Protein AF-A0A395IS05-F1 (afdb_monomer_lite)

Foldseek 3Di:
DDDPDDPPPDPPPQPAQDDEQPDALVSLLVSVLCSLCVQQVAAPPPDPCCPDRNVVSLVVNLVCCLPPNNHLNNLVSLQLLLVVLVPPPCDPRCSSVRSSVSSVVSSVSNLVRDDPVSSVSSVPDQHDAPPPPPVPPDDDDPDPPPVPRSSVNVSVVPVVPDCPDD

InterPro domains:
  IPR052971 Transient receptor potential calcium channel [PTHR35859] (13-130)

Radius of gyration: 19.35 Å; chains: 1; bounding box: 42×58×58 Å

Organism: NCBI:txid38457

Secondary structure (DSSP, 8-state):
--------------------TT--HHHHHHHHHHHHHHH--S---SS-TTSTTHHHHHHHHHHHHHHH---TTHHHHHHHHHHHHHHS---TT-HHHHHHHHHHHHHHHHHTTS-HHHHHHHHTPPPPPP-------------------HHHHHHHHHHHH-----

pLDDT: mean 72.68, std 20.27, range [36.25, 94.62]

Sequence (166 aa):
MDSTESPFEGQKLVKLPSIAHDDPFVKVVKTLSIYFVDEIILPSTFEPITNYICGNKIRILVEHLVENVTNPAIINAILTLKWHFSTLDVDDRGINKTRASACEIVAWRFLSRVSERDAVDFCLYELPLPNLQLSTDGAADEQEEIQLPSIQLYCRSLESGLPFRS

Structure (mmCIF, N/CA/C/O backbone):
data_AF-A0A395IS05-F1
#
_entry.id   AF-A0A395IS05-F1
#
loop_
_atom_site.group_PDB
_atom_site.id
_atom_site.type_symbol
_atom_site.label_atom_id
_atom_site.label_alt_id
_atom_site.label_comp_id
_atom_site.label_asym_id
_atom_site.label_entity_id
_atom_site.label_seq_id
_atom_site.pdbx_PDB_ins_code
_atom_site.Cartn_x
_atom_site.Cartn_y
_atom_site.Cartn_z
_atom_site.occupancy
_atom_site.B_iso_or_equiv
_atom_site.auth_seq_id
_atom_site.auth_comp_id
_atom_site.auth_asym_id
_atom_site.auth_atom_id
_atom_site.pdbx_PDB_model_num
ATOM 1 N N . MET A 1 1 ? -21.601 24.697 -42.090 1.00 41.84 1 MET A N 1
ATOM 2 C CA . MET A 1 1 ? -22.071 24.127 -40.814 1.00 41.84 1 MET A CA 1
ATOM 3 C C . MET A 1 1 ? -20.962 23.212 -40.364 1.00 41.84 1 MET A C 1
ATOM 5 O O . MET A 1 1 ? -20.712 22.217 -41.026 1.00 41.84 1 MET A O 1
ATOM 9 N N . ASP A 1 2 ? -20.197 23.705 -39.401 1.00 37.94 2 ASP A N 1
ATOM 10 C CA . ASP A 1 2 ? -18.949 23.127 -38.917 1.00 37.94 2 ASP A CA 1
ATOM 11 C C . ASP A 1 2 ? -19.275 21.977 -37.959 1.00 37.94 2 ASP A C 1
ATOM 13 O O . ASP A 1 2 ? -20.087 22.143 -37.046 1.00 37.94 2 ASP A O 1
ATOM 17 N N . SER A 1 3 ? -18.724 20.798 -38.232 1.00 45.81 3 SER A N 1
ATOM 18 C CA . SER A 1 3 ? -18.908 19.609 -37.407 1.00 45.81 3 SER A CA 1
ATOM 19 C C . SER A 1 3 ? -18.011 19.732 -36.184 1.00 45.81 3 SER A C 1
ATOM 21 O O . SER A 1 3 ? -16.794 19.626 -36.286 1.00 45.81 3 SER A O 1
ATOM 23 N N . THR A 1 4 ? -18.609 19.945 -35.016 1.00 45.38 4 THR A N 1
ATOM 24 C CA . THR A 1 4 ? -17.919 19.870 -33.728 1.00 45.38 4 THR A CA 1
ATOM 25 C C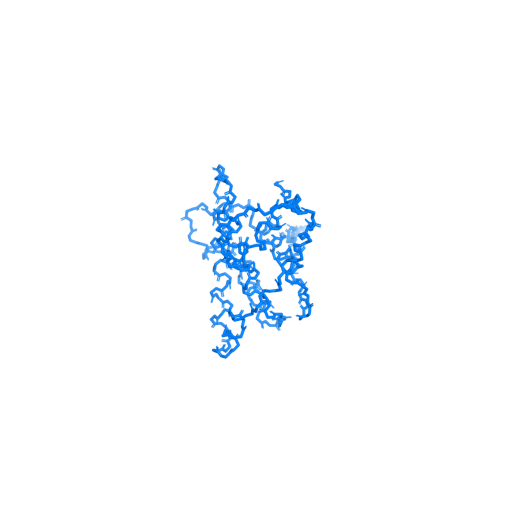 . THR A 1 4 ? -17.543 18.418 -33.431 1.00 45.38 4 THR A C 1
ATOM 27 O O . THR A 1 4 ? -18.338 17.670 -32.858 1.00 45.38 4 THR A O 1
ATOM 30 N N . GLU A 1 5 ? -16.339 18.013 -33.829 1.00 41.97 5 GLU A N 1
ATOM 31 C CA . GLU A 1 5 ? -15.679 16.829 -33.284 1.00 41.97 5 GLU A CA 1
ATOM 32 C C . GLU A 1 5 ? -15.352 17.091 -31.805 1.00 41.97 5 GLU A C 1
ATOM 34 O O . GLU A 1 5 ? -14.658 18.044 -31.450 1.00 41.97 5 GLU A O 1
ATOM 39 N N . SER A 1 6 ? -15.930 16.277 -30.921 1.00 44.88 6 SER A N 1
ATOM 40 C CA . SER A 1 6 ? -15.710 16.351 -29.476 1.00 44.88 6 SER A CA 1
ATOM 41 C C . SER A 1 6 ? -14.353 15.718 -29.126 1.00 44.88 6 SER A C 1
ATOM 43 O O . SER A 1 6 ? -14.176 14.537 -29.418 1.00 44.88 6 SER A O 1
ATOM 45 N N . PRO A 1 7 ? -13.404 16.415 -28.466 1.00 44.81 7 PRO A N 1
ATOM 46 C CA . PRO A 1 7 ? -12.049 15.892 -28.232 1.00 44.81 7 PRO A CA 1
ATOM 47 C C . PRO A 1 7 ? -11.918 14.894 -27.066 1.00 44.81 7 PRO A C 1
ATOM 49 O O . PRO A 1 7 ? -10.819 14.691 -26.556 1.00 44.81 7 PRO A O 1
ATOM 52 N N . PHE A 1 8 ? -13.005 14.292 -26.581 1.00 42.31 8 PHE A N 1
ATOM 53 C CA . PHE A 1 8 ? -12.985 13.458 -25.371 1.00 42.31 8 PHE A CA 1
ATOM 54 C C . PHE A 1 8 ? -12.996 11.952 -25.673 1.00 42.31 8 PHE A C 1
ATOM 56 O O . PHE A 1 8 ? -13.720 11.191 -25.037 1.00 42.31 8 PHE A O 1
ATOM 63 N N . GLU A 1 9 ? -12.172 11.489 -26.612 1.00 43.66 9 GLU A N 1
ATOM 64 C CA . GLU A 1 9 ? -11.826 10.066 -26.686 1.00 43.66 9 GLU A CA 1
ATOM 65 C C . GLU A 1 9 ? -10.581 9.785 -25.835 1.00 43.66 9 GLU A C 1
ATOM 67 O O . GLU A 1 9 ? -9.498 10.306 -26.092 1.00 43.66 9 GLU A O 1
ATOM 72 N N . GLY A 1 10 ? -10.737 8.940 -24.806 1.00 37.47 10 GLY A N 1
ATOM 73 C CA . GLY A 1 10 ? -9.606 8.224 -24.205 1.00 37.47 10 GLY A CA 1
ATOM 74 C C . GLY A 1 10 ? -9.395 8.333 -22.693 1.00 37.47 10 GLY A C 1
ATOM 75 O O . GLY A 1 10 ? -8.364 7.868 -22.210 1.00 37.47 10 GLY A O 1
ATOM 76 N N . GLN A 1 11 ? -10.324 8.880 -21.900 1.00 41.75 11 GLN A N 1
ATOM 77 C CA . GLN A 1 11 ? -10.230 8.714 -20.443 1.00 41.75 11 GLN A CA 1
ATOM 78 C C . GLN A 1 11 ? -10.627 7.279 -20.069 1.00 41.75 11 GLN A C 1
ATOM 80 O O . GLN A 1 11 ? -11.789 6.996 -19.786 1.00 41.75 11 GLN A O 1
ATOM 85 N N . LYS A 1 12 ? -9.658 6.352 -20.078 1.00 42.88 12 LYS A N 1
ATOM 86 C CA . LYS A 1 12 ? -9.800 5.049 -19.413 1.00 42.88 12 LYS A CA 1
ATOM 87 C C . LYS A 1 12 ? -10.251 5.339 -17.978 1.00 42.88 12 LYS A C 1
ATOM 89 O O . LYS A 1 12 ? -9.518 5.981 -17.224 1.00 42.88 12 LYS A O 1
ATOM 94 N N . LEU A 1 13 ? -11.479 4.947 -17.642 1.00 50.66 13 LEU A N 1
ATOM 95 C CA . LEU A 1 13 ? -12.059 5.133 -16.315 1.00 50.66 13 LEU A CA 1
ATOM 96 C C . LEU A 1 13 ? -11.089 4.515 -15.298 1.00 50.66 13 LEU A C 1
ATOM 98 O O . LEU A 1 13 ? -10.842 3.310 -15.346 1.00 50.66 13 LEU A O 1
ATOM 102 N N . VAL A 1 14 ? -10.483 5.341 -14.440 1.00 56.28 14 VAL A N 1
ATOM 103 C CA . VAL A 1 14 ? -9.550 4.872 -13.405 1.00 56.28 14 VAL A CA 1
ATOM 104 C C . VAL A 1 14 ? -10.316 3.910 -12.518 1.00 56.28 14 VAL A C 1
ATOM 106 O O . VAL A 1 14 ? -11.251 4.311 -11.825 1.00 56.28 14 VAL A O 1
ATOM 109 N N . LYS A 1 15 ? -9.955 2.629 -12.559 1.00 75.44 15 LYS A N 1
ATOM 110 C CA . LYS A 1 15 ? -10.593 1.633 -11.707 1.00 75.44 15 LYS A CA 1
ATOM 111 C C . LYS A 1 15 ? -9.950 1.726 -10.329 1.00 75.44 15 LYS A C 1
ATOM 113 O O . LYS A 1 15 ? -8.891 1.152 -10.094 1.00 75.44 15 LYS A O 1
ATOM 118 N N . LEU A 1 16 ? -10.578 2.491 -9.441 1.00 85.94 16 LEU A N 1
ATOM 119 C CA . LEU A 1 16 ? -10.115 2.640 -8.065 1.00 85.94 16 LEU A CA 1
ATOM 120 C C . LEU A 1 16 ? -10.123 1.286 -7.336 1.00 85.94 16 LEU A C 1
ATOM 122 O O . LEU A 1 16 ? -10.986 0.441 -7.608 1.00 85.94 16 LEU A O 1
ATOM 126 N N . PRO A 1 17 ? -9.166 1.055 -6.422 1.00 89.19 17 PRO A N 1
ATOM 127 C CA . PRO A 1 17 ? -9.087 -0.197 -5.691 1.00 89.19 17 PRO A CA 1
ATOM 128 C C . PRO A 1 17 ? -10.291 -0.334 -4.753 1.00 89.19 17 PRO A C 1
ATOM 130 O O . PRO A 1 17 ? -10.505 0.479 -3.856 1.00 89.19 17 PRO A O 1
ATOM 133 N N . SER A 1 18 ? -11.079 -1.388 -4.954 1.00 89.88 18 SER A N 1
ATOM 134 C CA . SER A 1 18 ? -12.168 -1.757 -4.049 1.00 89.88 18 SER A CA 1
ATOM 135 C C . SER A 1 18 ? -11.612 -2.670 -2.962 1.00 89.88 18 SER A C 1
ATOM 137 O O . SER A 1 18 ? -11.274 -3.819 -3.245 1.00 89.88 18 SER A O 1
ATOM 139 N N . ILE A 1 19 ? -11.513 -2.159 -1.737 1.00 93.31 19 ILE A N 1
ATOM 140 C CA . ILE A 1 19 ? -10.983 -2.875 -0.572 1.00 93.31 19 ILE A CA 1
ATOM 141 C C . ILE A 1 19 ? -12.069 -2.875 0.507 1.00 93.31 19 ILE A C 1
ATOM 143 O O . ILE A 1 19 ? -12.522 -1.811 0.920 1.00 93.31 19 ILE A O 1
ATOM 147 N N . ALA A 1 20 ? -12.498 -4.057 0.946 1.00 90.75 20 ALA A N 1
ATOM 148 C CA . ALA A 1 20 ? -13.437 -4.198 2.058 1.00 90.75 20 ALA A CA 1
ATOM 149 C C . ALA A 1 20 ? -12.707 -4.167 3.412 1.00 90.75 20 ALA A C 1
ATOM 151 O O . ALA A 1 20 ? -11.519 -4.486 3.486 1.00 90.75 20 ALA A O 1
ATOM 152 N N . HIS A 1 21 ? -13.423 -3.825 4.489 1.00 91.69 21 HIS A N 1
ATOM 153 C CA . HIS A 1 21 ? -12.868 -3.766 5.849 1.00 91.69 21 HIS A CA 1
ATOM 154 C C . HIS A 1 21 ? -12.188 -5.079 6.273 1.00 91.69 21 HIS A C 1
ATOM 156 O O . HIS A 1 21 ? -11.062 -5.049 6.755 1.00 91.69 21 HIS A O 1
ATOM 162 N N . ASP A 1 22 ? -12.832 -6.217 5.996 1.00 90.88 22 ASP A N 1
ATOM 163 C CA . ASP A 1 22 ? -12.372 -7.558 6.392 1.00 90.88 22 ASP A CA 1
ATOM 164 C C . ASP A 1 22 ? -11.519 -8.262 5.320 1.00 90.88 22 ASP A C 1
ATOM 166 O O . ASP A 1 22 ? -11.261 -9.466 5.405 1.00 90.88 22 ASP A O 1
ATOM 170 N N . ASP A 1 23 ? -11.105 -7.549 4.264 1.00 90.31 23 ASP A N 1
ATOM 171 C CA . ASP A 1 23 ? -10.272 -8.154 3.227 1.00 90.31 23 ASP A CA 1
ATOM 172 C C . ASP A 1 23 ? -8.925 -8.617 3.811 1.00 90.31 23 ASP A C 1
ATOM 174 O O . ASP A 1 23 ? -8.247 -7.843 4.495 1.00 90.31 23 ASP A O 1
ATOM 178 N N . PRO A 1 24 ? -8.483 -9.854 3.509 1.00 88.06 24 PRO A N 1
ATOM 179 C CA . PRO A 1 24 ? -7.237 -10.374 4.046 1.00 88.06 24 PRO A CA 1
ATOM 180 C C . PRO A 1 24 ? -6.051 -9.586 3.494 1.00 88.06 24 PRO A C 1
ATOM 182 O O . PRO A 1 24 ? -6.037 -9.213 2.318 1.00 88.06 24 PRO A O 1
ATOM 185 N N . PHE A 1 25 ? -5.010 -9.426 4.311 1.00 87.12 25 PHE A N 1
ATOM 186 C CA . PHE A 1 25 ? -3.812 -8.648 3.983 1.00 87.12 25 PHE A CA 1
ATOM 187 C C . PHE A 1 25 ? -3.273 -8.900 2.564 1.00 87.12 25 PHE A C 1
ATOM 189 O O . PHE A 1 25 ? -3.068 -7.968 1.790 1.00 87.12 25 PHE A O 1
ATOM 196 N N . VAL A 1 26 ? -3.132 -10.169 2.167 1.00 85.88 26 VAL A N 1
ATOM 197 C CA . VAL A 1 26 ? -2.629 -10.554 0.836 1.00 85.88 26 VAL A CA 1
ATOM 198 C C . VAL A 1 26 ? -3.519 -10.030 -0.296 1.00 85.88 26 VAL A C 1
ATOM 200 O O . VAL A 1 26 ? -3.014 -9.633 -1.346 1.00 85.88 26 VAL A O 1
ATOM 203 N N . LYS A 1 27 ? -4.844 -10.014 -0.108 1.00 87.94 27 LYS A N 1
ATOM 204 C CA . LYS A 1 27 ? -5.782 -9.451 -1.088 1.00 87.94 27 LYS A CA 1
ATOM 205 C C . LYS A 1 27 ? -5.618 -7.935 -1.171 1.00 87.94 27 LYS A C 1
ATOM 207 O O . LYS A 1 27 ? -5.569 -7.415 -2.279 1.00 87.94 27 LYS A O 1
ATOM 212 N N . VAL A 1 28 ? -5.467 -7.250 -0.036 1.00 91.69 28 VAL A N 1
ATOM 213 C CA . VAL A 1 28 ? -5.231 -5.795 0.007 1.00 91.69 28 VAL A CA 1
ATOM 214 C C . VAL A 1 28 ? -3.942 -5.432 -0.740 1.00 91.69 28 VAL A C 1
ATOM 216 O O . VAL A 1 28 ? -3.973 -4.590 -1.638 1.00 91.69 28 VAL A O 1
ATOM 219 N N . VAL A 1 29 ? -2.838 -6.132 -0.452 1.00 90.62 29 VAL A N 1
ATOM 220 C CA . VAL A 1 29 ? -1.542 -5.958 -1.135 1.00 90.62 29 VAL A CA 1
ATOM 221 C C . VAL A 1 29 ? -1.681 -6.164 -2.644 1.00 90.62 29 VAL A C 1
ATOM 223 O O . VAL A 1 29 ? -1.238 -5.324 -3.422 1.00 90.62 29 VAL A O 1
ATOM 226 N N . LYS A 1 30 ? -2.334 -7.247 -3.084 1.00 88.56 30 LYS A N 1
ATOM 227 C CA . LYS A 1 30 ? -2.543 -7.532 -4.515 1.00 88.56 30 LYS A CA 1
ATOM 228 C C . LYS A 1 30 ? -3.369 -6.455 -5.211 1.00 88.56 30 LYS A C 1
ATOM 230 O O . LYS A 1 30 ? -2.986 -5.998 -6.283 1.00 88.56 30 LYS A O 1
ATOM 235 N N . THR A 1 31 ? -4.484 -6.044 -4.612 1.00 91.31 31 THR A N 1
ATOM 236 C CA . THR A 1 31 ? -5.375 -5.027 -5.186 1.00 91.31 31 THR A CA 1
ATOM 237 C C . THR A 1 31 ? -4.649 -3.696 -5.368 1.00 91.31 31 THR A C 1
ATOM 239 O O . THR A 1 31 ? -4.751 -3.078 -6.427 1.00 91.31 31 THR A O 1
ATOM 242 N N . LEU A 1 32 ? -3.872 -3.275 -4.367 1.00 92.69 32 LEU A N 1
ATOM 243 C CA . LEU A 1 32 ? -3.063 -2.060 -4.449 1.00 92.69 32 LEU A CA 1
ATOM 244 C C . LEU A 1 32 ? -1.910 -2.202 -5.452 1.00 92.69 32 LEU A C 1
ATOM 246 O O . LEU A 1 32 ? -1.655 -1.272 -6.211 1.00 92.69 32 LEU A O 1
ATOM 250 N N . SER A 1 33 ? -1.251 -3.363 -5.505 1.00 90.75 33 SER A N 1
ATOM 251 C CA . SER A 1 33 ? -0.180 -3.646 -6.470 1.00 90.75 33 SER A CA 1
ATOM 252 C C . SER A 1 33 ? -0.655 -3.453 -7.907 1.00 90.75 33 SER A C 1
ATOM 254 O O . SER A 1 33 ? -0.020 -2.721 -8.662 1.00 90.75 33 SER A O 1
ATOM 256 N N . ILE A 1 34 ? -1.811 -4.036 -8.252 1.00 89.31 34 ILE A N 1
ATOM 257 C CA . ILE A 1 34 ? -2.425 -3.899 -9.580 1.00 89.31 34 ILE A CA 1
ATOM 258 C C . ILE A 1 34 ? -2.643 -2.421 -9.907 1.00 89.31 34 ILE A C 1
ATOM 260 O O . ILE A 1 34 ? -2.242 -1.975 -10.975 1.00 89.31 34 ILE A O 1
ATOM 264 N N . TYR A 1 35 ? -3.194 -1.640 -8.970 1.00 90.50 35 TYR A N 1
ATOM 265 C CA . TYR A 1 35 ? -3.398 -0.205 -9.178 1.00 90.50 35 TYR A CA 1
ATOM 266 C C . TYR A 1 35 ? -2.082 0.543 -9.441 1.00 90.50 35 TYR A C 1
ATOM 268 O O . TYR A 1 35 ? -1.990 1.308 -10.397 1.00 90.50 35 TYR A O 1
ATOM 276 N N . PHE A 1 36 ? -1.042 0.321 -8.627 1.00 88.81 36 PHE A N 1
ATOM 277 C CA . PHE A 1 36 ? 0.249 0.994 -8.815 1.00 88.81 36 PHE A CA 1
ATOM 278 C C . PHE A 1 36 ? 0.941 0.589 -10.120 1.00 88.81 36 PHE A C 1
ATOM 280 O O . PHE A 1 36 ? 1.558 1.435 -10.763 1.00 88.81 36 PHE A O 1
ATOM 287 N N . VAL A 1 37 ? 0.844 -0.678 -10.526 1.00 88.56 37 VAL A N 1
ATOM 288 C CA . VAL A 1 37 ? 1.422 -1.161 -11.787 1.00 88.56 37 VAL A CA 1
ATOM 289 C C . VAL A 1 37 ? 0.676 -0.587 -12.994 1.00 88.56 37 VAL A C 1
ATOM 291 O O . VAL A 1 37 ? 1.333 -0.136 -13.933 1.00 88.56 37 VAL A O 1
ATOM 294 N N . ASP A 1 38 ? -0.659 -0.547 -12.942 1.00 85.88 38 ASP A N 1
ATOM 295 C CA . ASP A 1 38 ? -1.514 -0.076 -14.038 1.00 85.88 38 ASP A CA 1
ATOM 296 C C . ASP A 1 38 ? -1.489 1.449 -14.210 1.00 85.88 38 ASP A C 1
ATOM 298 O O . ASP A 1 38 ? -1.536 1.941 -15.337 1.00 85.88 38 ASP A O 1
ATOM 302 N N . GLU A 1 39 ? -1.435 2.210 -13.114 1.00 85.06 39 GLU A N 1
ATOM 303 C CA . GLU A 1 39 ? -1.483 3.677 -13.168 1.00 85.06 39 GLU A CA 1
ATOM 304 C C . GLU A 1 39 ? -0.086 4.311 -13.276 1.00 85.06 39 GLU A C 1
ATOM 306 O O . GLU A 1 39 ? 0.050 5.418 -13.800 1.00 85.06 39 GLU A O 1
ATOM 311 N N . ILE A 1 40 ? 0.972 3.623 -12.825 1.00 85.00 40 ILE A N 1
ATOM 312 C CA . ILE A 1 40 ? 2.364 4.091 -12.924 1.00 85.00 40 ILE A CA 1
ATOM 313 C C . ILE A 1 40 ? 3.097 3.247 -13.966 1.00 85.00 40 ILE A C 1
ATOM 315 O O . ILE A 1 40 ? 3.823 2.298 -13.651 1.00 85.00 40 ILE A O 1
ATOM 319 N N . ILE A 1 41 ? 2.884 3.626 -15.228 1.00 79.94 41 ILE A N 1
ATOM 320 C CA . ILE A 1 41 ? 3.455 2.980 -16.423 1.00 79.94 41 ILE A CA 1
ATOM 321 C C . ILE A 1 41 ? 4.695 3.686 -16.989 1.00 79.94 41 ILE A C 1
ATOM 323 O O . ILE A 1 41 ? 5.352 3.158 -17.883 1.00 79.94 41 ILE A O 1
ATOM 327 N N . LEU A 1 42 ? 5.022 4.878 -16.489 1.00 73.62 42 LEU A N 1
ATOM 328 C CA . LEU A 1 42 ? 6.183 5.652 -16.919 1.00 73.62 42 LEU A CA 1
ATOM 329 C C . LEU A 1 42 ? 7.069 5.967 -15.713 1.00 73.62 42 LEU A C 1
ATOM 331 O O . LEU A 1 42 ? 6.545 6.309 -14.648 1.00 73.62 42 LEU A O 1
ATOM 335 N N . PRO A 1 43 ? 8.400 5.875 -15.858 1.00 70.44 43 PRO A N 1
ATOM 336 C CA . PRO A 1 43 ? 9.295 6.382 -14.835 1.00 70.44 43 PRO A CA 1
ATOM 337 C C . PRO A 1 43 ? 9.147 7.898 -14.722 1.00 70.44 43 PRO A C 1
ATOM 339 O O . PRO A 1 43 ? 8.896 8.586 -15.713 1.00 70.44 43 PRO A O 1
ATOM 342 N N . SER A 1 44 ? 9.328 8.434 -13.518 1.00 63.75 44 SER A N 1
ATOM 343 C CA . SER A 1 44 ? 9.344 9.882 -13.322 1.00 63.75 44 SER A CA 1
ATOM 344 C C . SER A 1 44 ? 10.595 10.458 -13.988 1.00 63.75 44 SER A C 1
ATOM 346 O O . SER A 1 44 ? 11.686 10.433 -13.417 1.00 63.75 44 SER A 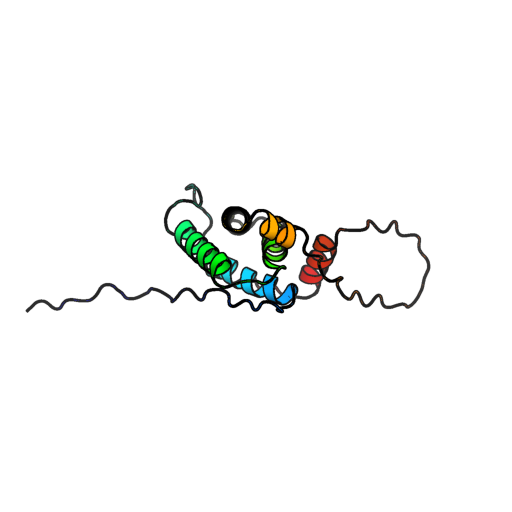O 1
ATOM 348 N N . THR A 1 45 ? 10.470 10.964 -15.215 1.00 53.75 45 THR A N 1
ATOM 349 C CA . THR A 1 45 ? 11.544 11.706 -15.878 1.00 53.75 45 THR A CA 1
ATOM 350 C C . THR A 1 45 ? 11.625 13.096 -15.255 1.00 53.75 45 THR A C 1
ATOM 352 O O . THR A 1 45 ? 10.921 14.008 -15.666 1.00 53.75 45 THR A O 1
ATOM 355 N N . PHE A 1 46 ? 12.467 13.238 -14.232 1.00 48.97 46 PHE A N 1
ATOM 356 C CA . PHE A 1 46 ? 13.008 14.504 -13.712 1.00 48.97 46 PHE A CA 1
ATOM 357 C C . PHE A 1 46 ? 12.061 15.580 -13.159 1.00 48.97 46 PHE A C 1
ATOM 359 O O . PHE A 1 46 ? 12.557 16.552 -12.593 1.00 48.97 46 PHE A O 1
ATOM 366 N N . GLU A 1 47 ? 10.744 15.410 -13.193 1.00 50.38 47 GLU A N 1
ATOM 367 C CA . GLU A 1 47 ? 9.837 16.264 -12.424 1.00 50.38 47 GLU A CA 1
ATOM 368 C C . GLU A 1 47 ? 9.412 15.556 -11.130 1.00 50.38 47 GLU A C 1
ATOM 370 O O . GLU A 1 47 ? 9.143 14.348 -11.150 1.00 50.38 47 GLU A O 1
ATOM 375 N N . PRO A 1 48 ? 9.385 16.255 -9.978 1.00 54.78 48 PRO A N 1
ATOM 376 C CA . PRO A 1 48 ? 8.904 15.665 -8.736 1.00 54.78 48 PRO A CA 1
ATOM 377 C C . PRO A 1 48 ? 7.476 15.154 -8.953 1.00 54.78 48 PRO A C 1
ATOM 379 O O . PRO A 1 48 ? 6.681 15.825 -9.604 1.00 54.78 48 PRO A O 1
ATOM 382 N N . ILE A 1 49 ? 7.141 13.989 -8.384 1.00 54.53 49 ILE A N 1
ATOM 383 C CA . ILE A 1 49 ? 5.848 13.263 -8.494 1.00 54.53 49 ILE A CA 1
ATOM 384 C C . ILE A 1 49 ? 4.602 14.155 -8.235 1.00 54.53 49 ILE A C 1
ATOM 386 O O . ILE A 1 49 ? 3.467 13.786 -8.538 1.00 54.53 49 ILE A O 1
ATOM 390 N N . THR A 1 50 ? 4.806 15.370 -7.731 1.00 52.78 50 THR A N 1
ATOM 391 C CA . THR A 1 50 ? 3.863 16.490 -7.708 1.00 52.78 50 THR A CA 1
ATOM 392 C C . THR A 1 50 ? 3.340 16.928 -9.092 1.00 52.78 50 THR A C 1
ATOM 394 O O . THR A 1 50 ? 2.230 17.457 -9.148 1.00 52.78 50 THR A O 1
ATOM 397 N N . ASN A 1 51 ? 4.062 16.707 -10.202 1.00 48.62 51 ASN A N 1
ATOM 398 C CA . ASN A 1 51 ? 3.676 17.236 -11.517 1.00 48.62 51 ASN A CA 1
ATOM 399 C C . ASN A 1 51 ? 2.578 16.411 -12.221 1.00 48.62 51 ASN A C 1
ATOM 401 O O . ASN A 1 51 ? 2.789 15.416 -12.910 1.00 48.62 51 ASN A O 1
ATOM 405 N N . TYR A 1 52 ? 1.359 16.895 -11.991 1.00 51.41 52 TYR A N 1
ATOM 406 C CA . TYR A 1 52 ? 0.161 16.930 -12.836 1.00 51.41 52 TYR A CA 1
ATOM 407 C C . TYR A 1 52 ? -0.498 15.630 -13.337 1.00 51.41 52 TYR A C 1
ATOM 409 O O . TYR A 1 52 ? -1.723 15.601 -13.401 1.00 51.41 52 TYR A O 1
ATOM 417 N N . ILE A 1 53 ? 0.208 14.533 -13.631 1.00 48.78 53 ILE A N 1
ATOM 418 C CA . ILE A 1 53 ? -0.455 13.294 -14.106 1.00 48.78 53 ILE A CA 1
ATOM 419 C C . ILE A 1 53 ? -0.422 12.199 -13.038 1.00 48.78 53 ILE A C 1
ATOM 421 O O . ILE A 1 53 ? -1.480 11.793 -12.557 1.00 48.78 53 ILE A O 1
ATOM 425 N N . CYS A 1 54 ? 0.765 11.798 -12.571 1.00 55.84 54 CYS A N 1
ATOM 426 C CA . CYS A 1 54 ? 0.888 10.841 -11.463 1.00 55.84 54 CYS A CA 1
ATOM 427 C C . CYS A 1 54 ? 0.355 11.439 -10.148 1.00 55.84 54 CYS A C 1
ATOM 429 O O . CYS A 1 54 ? -0.392 10.791 -9.416 1.00 55.84 54 CYS A O 1
ATOM 431 N N . GLY A 1 55 ? 0.623 12.727 -9.901 1.00 65.62 55 GLY A N 1
ATOM 432 C CA . GLY A 1 55 ? 0.111 13.450 -8.735 1.00 65.62 55 GLY A CA 1
ATOM 433 C C . GLY A 1 55 ? -1.419 13.485 -8.654 1.00 65.62 55 GLY A C 1
ATOM 434 O O . GLY A 1 55 ? -1.963 13.358 -7.558 1.00 65.62 55 GLY A O 1
ATOM 435 N N . ASN A 1 56 ? -2.115 13.583 -9.795 1.00 76.75 56 ASN A N 1
ATOM 436 C CA . ASN A 1 56 ? -3.578 13.540 -9.843 1.00 76.75 56 ASN A CA 1
ATOM 437 C C . ASN A 1 56 ? -4.114 12.135 -9.532 1.00 76.75 56 ASN A C 1
ATOM 439 O O . ASN A 1 56 ? -5.033 12.016 -8.728 1.00 76.75 56 ASN A O 1
ATOM 443 N N . LYS A 1 57 ? -3.517 11.068 -10.084 1.00 82.00 57 LYS A N 1
ATOM 444 C CA . LYS A 1 57 ? -3.917 9.679 -9.773 1.00 82.00 57 LYS A CA 1
ATOM 445 C C . LYS A 1 57 ? -3.641 9.303 -8.320 1.00 82.00 57 LYS A C 1
ATOM 447 O O . LYS A 1 57 ? -4.476 8.671 -7.680 1.00 82.00 57 LYS A O 1
ATOM 452 N N . ILE A 1 58 ? -2.498 9.729 -7.784 1.00 85.19 58 ILE A N 1
ATOM 453 C CA . ILE A 1 58 ? -2.147 9.562 -6.369 1.00 85.19 58 ILE A CA 1
ATOM 454 C C . ILE A 1 58 ? -3.124 10.336 -5.486 1.00 85.19 58 ILE A C 1
ATOM 456 O O . ILE A 1 58 ? -3.559 9.814 -4.466 1.00 85.19 58 ILE A O 1
ATOM 460 N N . ARG A 1 59 ? -3.484 11.570 -5.859 1.00 85.88 59 ARG A N 1
ATOM 461 C CA . ARG A 1 59 ? -4.458 12.365 -5.102 1.00 85.88 59 ARG A CA 1
ATOM 462 C C . ARG A 1 59 ? -5.822 11.676 -5.056 1.00 85.88 59 ARG A C 1
ATOM 464 O O . ARG A 1 59 ? -6.337 11.499 -3.961 1.00 85.88 59 ARG A O 1
ATOM 471 N N . ILE A 1 60 ? -6.344 11.240 -6.206 1.00 89.00 60 ILE A N 1
ATOM 472 C CA . ILE A 1 60 ? -7.634 10.533 -6.286 1.00 89.00 60 ILE A CA 1
ATOM 473 C C . ILE A 1 60 ? -7.583 9.231 -5.474 1.00 89.00 60 ILE A C 1
ATOM 475 O O . ILE A 1 60 ? -8.529 8.926 -4.755 1.00 89.00 60 ILE A O 1
ATOM 479 N N . LEU A 1 61 ? -6.475 8.481 -5.540 1.00 90.38 61 LEU A N 1
ATOM 480 C CA . LEU A 1 61 ? -6.299 7.285 -4.714 1.00 90.38 61 LEU A CA 1
ATOM 481 C C . LEU A 1 61 ? -6.368 7.625 -3.222 1.00 90.38 61 LEU A C 1
ATOM 483 O O . LEU A 1 61 ? -7.087 6.961 -2.490 1.00 90.38 61 LEU A O 1
ATOM 487 N N . VAL A 1 62 ? -5.631 8.641 -2.765 1.00 91.75 62 VAL A N 1
ATOM 488 C CA . VAL A 1 62 ? -5.622 9.034 -1.348 1.00 91.75 62 VAL A CA 1
ATOM 489 C C . VAL A 1 62 ? -7.011 9.475 -0.891 1.00 91.75 62 VAL A C 1
ATOM 491 O O . VAL A 1 62 ? -7.450 9.037 0.165 1.00 91.75 62 VAL A O 1
ATOM 494 N N . GLU A 1 63 ? -7.703 10.302 -1.677 1.00 92.69 63 GLU A N 1
ATOM 495 C CA . GLU A 1 63 ? -9.078 10.733 -1.384 1.00 92.69 63 GLU A CA 1
ATOM 496 C C . GLU A 1 63 ? -10.010 9.521 -1.251 1.00 92.69 63 GLU A C 1
ATOM 498 O O . GLU A 1 63 ? -10.679 9.366 -0.233 1.00 92.69 63 GLU A O 1
ATOM 503 N N . HIS A 1 64 ? -9.955 8.587 -2.207 1.00 92.62 64 HIS A N 1
ATOM 504 C CA . HIS A 1 64 ? -10.734 7.349 -2.157 1.00 92.62 64 HIS A CA 1
ATOM 505 C C . HIS A 1 64 ? -10.419 6.491 -0.927 1.00 92.62 64 HIS A C 1
ATOM 507 O O . HIS A 1 64 ? -11.341 6.003 -0.278 1.00 92.62 64 HIS A O 1
ATOM 513 N N . LEU A 1 65 ? -9.136 6.309 -0.594 1.00 93.31 65 LEU A N 1
ATOM 514 C CA . LEU A 1 65 ? -8.720 5.515 0.564 1.00 93.31 65 LEU A CA 1
ATOM 515 C C . LEU A 1 65 ? -9.237 6.118 1.872 1.00 93.31 65 LEU A C 1
ATOM 517 O O . LEU A 1 65 ? -9.736 5.379 2.712 1.00 93.31 65 LEU A O 1
ATOM 521 N N . VAL A 1 66 ? -9.138 7.439 2.031 1.00 93.19 66 VAL A N 1
ATOM 522 C CA . VAL A 1 66 ? -9.581 8.142 3.245 1.00 93.19 66 VAL A CA 1
ATOM 523 C C . VAL A 1 66 ? -11.103 8.106 3.391 1.00 93.19 66 VAL A C 1
ATOM 525 O O . VAL A 1 66 ? -11.603 7.937 4.498 1.00 93.19 66 VAL A O 1
ATOM 528 N N . GLU A 1 67 ? -11.848 8.261 2.296 1.00 92.19 67 GLU A N 1
ATOM 529 C CA . GLU A 1 67 ? -13.312 8.356 2.345 1.00 92.19 67 GLU A CA 1
ATOM 530 C C . GLU A 1 67 ? -14.016 6.993 2.363 1.00 92.19 67 GLU A C 1
ATOM 532 O O . GLU A 1 67 ? -15.089 6.867 2.951 1.00 92.19 67 GLU A O 1
ATOM 537 N N . ASN A 1 68 ? -13.442 5.975 1.713 1.00 89.69 68 ASN A N 1
ATOM 538 C CA . ASN A 1 68 ? -14.164 4.740 1.391 1.00 89.69 68 ASN A CA 1
ATOM 539 C C . ASN A 1 68 ? -13.510 3.462 1.922 1.00 89.69 68 ASN A C 1
ATOM 541 O O . ASN A 1 68 ? -14.117 2.396 1.804 1.00 89.69 68 ASN A O 1
ATOM 545 N N . VAL A 1 69 ? -12.295 3.517 2.481 1.00 91.94 69 VAL A N 1
ATOM 546 C CA . VAL A 1 69 ? -11.581 2.308 2.910 1.00 91.94 69 VAL A CA 1
ATOM 547 C C . VAL A 1 69 ? -11.241 2.356 4.395 1.00 91.94 69 VAL A C 1
ATOM 549 O O . VAL A 1 69 ? -10.480 3.191 4.862 1.00 91.94 69 VAL A O 1
ATOM 552 N N . THR A 1 70 ? -11.781 1.392 5.139 1.00 91.94 70 THR A N 1
ATOM 553 C CA . THR A 1 70 ? -11.630 1.281 6.600 1.00 91.94 70 THR A CA 1
ATOM 554 C C . THR A 1 70 ? -10.770 0.093 7.027 1.00 91.94 70 THR A C 1
ATOM 556 O O . THR A 1 70 ? -10.702 -0.228 8.210 1.00 91.94 70 THR A O 1
ATOM 559 N N . ASN A 1 71 ? -10.165 -0.623 6.078 1.00 93.12 71 ASN A N 1
ATOM 560 C CA . ASN A 1 71 ? -9.369 -1.811 6.370 1.00 93.12 71 ASN A CA 1
ATOM 561 C C . ASN A 1 71 ? -8.087 -1.415 7.137 1.00 93.12 71 ASN A C 1
ATOM 563 O O . ASN A 1 71 ? -7.299 -0.619 6.620 1.00 93.12 71 ASN A O 1
ATOM 567 N N . PRO A 1 72 ? -7.828 -1.968 8.334 1.00 92.8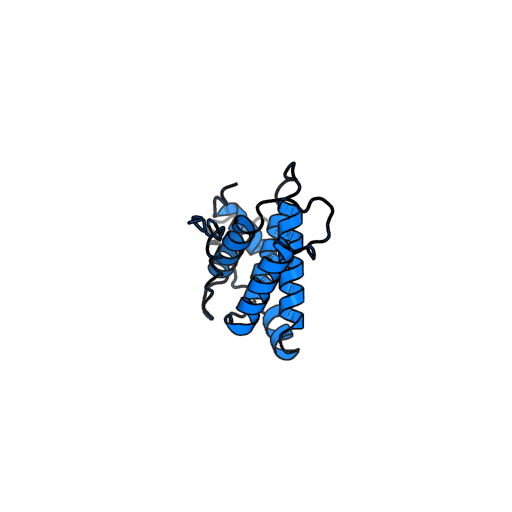8 72 PRO A N 1
ATOM 568 C CA . PRO A 1 72 ? -6.680 -1.570 9.154 1.00 92.88 72 PRO A CA 1
ATOM 569 C C . PRO A 1 72 ? -5.329 -1.933 8.515 1.00 92.88 72 PRO A C 1
ATOM 571 O O . PRO A 1 72 ? -4.300 -1.345 8.833 1.00 92.88 72 PRO A O 1
ATOM 574 N N . ALA A 1 73 ? -5.319 -2.859 7.556 1.00 92.62 73 ALA A N 1
ATOM 575 C CA . ALA A 1 73 ? -4.111 -3.370 6.931 1.00 92.62 73 ALA A CA 1
ATOM 576 C C . ALA A 1 73 ? -3.560 -2.488 5.795 1.00 92.62 73 ALA A C 1
ATOM 578 O O . ALA A 1 73 ? -2.511 -2.808 5.234 1.00 92.62 73 ALA A O 1
ATOM 579 N N . ILE A 1 74 ? -4.248 -1.398 5.422 1.00 93.94 74 ILE A N 1
ATOM 580 C CA . ILE A 1 74 ? -3.902 -0.563 4.255 1.00 93.94 74 ILE A CA 1
ATOM 581 C C . ILE A 1 74 ? -2.469 -0.039 4.331 1.00 93.94 74 ILE A C 1
ATOM 583 O O . ILE A 1 74 ? -1.718 -0.184 3.369 1.00 93.94 74 ILE A O 1
ATOM 587 N N . ILE A 1 75 ? -2.072 0.556 5.459 1.00 94.62 75 ILE A N 1
ATOM 588 C CA . ILE A 1 75 ? -0.738 1.156 5.596 1.00 94.62 75 ILE A CA 1
ATOM 589 C C . ILE A 1 75 ? 0.345 0.092 5.486 1.00 94.62 75 ILE A C 1
ATOM 591 O O . ILE A 1 75 ? 1.268 0.235 4.682 1.00 94.62 75 ILE A O 1
ATOM 595 N N . ASN A 1 76 ? 0.183 -1.022 6.195 1.00 92.12 76 ASN A N 1
ATOM 596 C CA . ASN A 1 76 ? 1.132 -2.126 6.119 1.00 92.12 76 ASN A CA 1
ATOM 597 C C . ASN A 1 76 ? 1.182 -2.744 4.716 1.00 92.12 76 ASN A C 1
ATOM 599 O O . ASN A 1 76 ? 2.259 -3.124 4.251 1.00 92.12 76 ASN A O 1
ATOM 603 N N . ALA A 1 77 ? 0.061 -2.775 3.989 1.00 92.50 77 ALA A N 1
ATOM 604 C CA . ALA A 1 77 ? 0.028 -3.247 2.610 1.00 92.50 77 ALA A CA 1
ATOM 605 C C . ALA A 1 77 ? 0.785 -2.301 1.664 1.00 92.50 77 ALA A C 1
ATOM 607 O O . ALA A 1 77 ? 1.589 -2.759 0.851 1.00 92.50 77 ALA A O 1
ATOM 608 N N . ILE A 1 78 ? 0.594 -0.985 1.798 1.00 93.88 78 ILE A N 1
ATOM 609 C CA . ILE A 1 78 ? 1.301 0.026 0.996 1.00 93.88 78 ILE A CA 1
ATOM 610 C C . ILE A 1 78 ? 2.810 0.003 1.283 1.00 93.88 78 ILE A C 1
ATOM 612 O O . ILE A 1 78 ? 3.614 0.056 0.352 1.00 93.88 78 ILE A O 1
ATOM 616 N N . LEU A 1 79 ? 3.218 -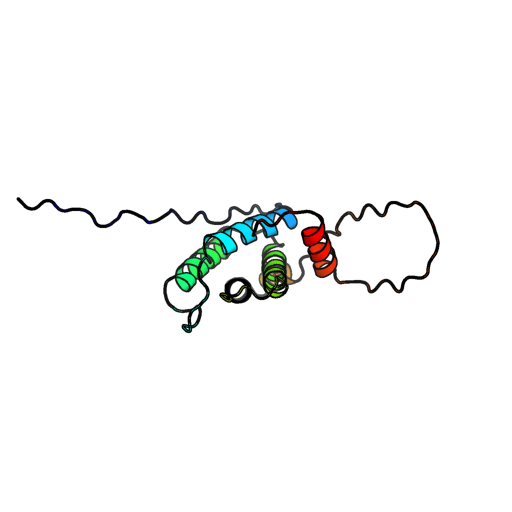0.113 2.550 1.00 91.75 79 LEU A N 1
ATOM 617 C CA . LEU A 1 79 ? 4.633 -0.195 2.932 1.00 91.75 79 LEU A CA 1
ATOM 618 C C . LEU A 1 79 ? 5.293 -1.489 2.440 1.00 91.75 79 LEU A C 1
ATOM 620 O O . LEU A 1 79 ? 6.443 -1.465 1.998 1.00 91.75 79 LEU A O 1
ATOM 624 N N . THR A 1 80 ? 4.550 -2.596 2.435 1.00 90.50 80 THR A N 1
ATOM 625 C CA . THR A 1 80 ? 4.998 -3.861 1.834 1.00 90.50 80 THR A CA 1
ATOM 626 C C . THR A 1 80 ? 5.239 -3.699 0.334 1.00 90.50 80 THR A C 1
ATOM 628 O O . THR A 1 80 ? 6.271 -4.132 -0.174 1.00 90.50 80 THR A O 1
ATOM 631 N N . LEU A 1 81 ? 4.348 -3.003 -0.380 1.00 90.62 81 LEU A N 1
ATOM 632 C CA . LEU A 1 81 ? 4.534 -2.705 -1.803 1.00 90.62 81 LEU A CA 1
ATOM 633 C C . LEU A 1 81 ? 5.711 -1.764 -2.066 1.00 90.62 81 LEU A C 1
ATOM 635 O O . LEU A 1 81 ? 6.462 -1.995 -3.010 1.00 90.62 81 LEU A O 1
ATOM 639 N N . LYS A 1 82 ? 5.919 -0.742 -1.223 1.00 91.56 82 LYS A N 1
ATOM 640 C CA . LYS A 1 82 ? 7.108 0.122 -1.294 1.00 91.56 82 LYS A CA 1
ATOM 641 C C . LYS A 1 82 ? 8.379 -0.721 -1.254 1.00 91.56 82 LYS A C 1
ATOM 643 O O . LYS A 1 82 ? 9.252 -0.542 -2.103 1.00 91.56 82 LYS A O 1
ATOM 648 N N . TRP A 1 83 ? 8.488 -1.604 -0.259 1.00 89.94 83 TRP A N 1
ATOM 649 C CA . TRP A 1 83 ? 9.638 -2.492 -0.125 1.00 89.94 83 TRP A CA 1
ATOM 650 C C . TRP A 1 83 ? 9.772 -3.388 -1.355 1.00 89.94 83 TRP A C 1
ATOM 652 O O . TRP A 1 83 ? 10.831 -3.387 -1.969 1.00 89.94 83 TRP A O 1
ATOM 662 N N . HIS A 1 84 ? 8.683 -4.036 -1.779 1.00 86.94 84 HIS A N 1
ATOM 663 C CA . HIS A 1 84 ? 8.674 -4.925 -2.941 1.00 86.94 84 HIS A CA 1
ATOM 664 C C . HIS A 1 84 ? 9.195 -4.226 -4.203 1.00 86.94 84 HIS A C 1
ATOM 666 O O . HIS A 1 84 ? 10.136 -4.693 -4.830 1.00 86.94 84 HIS A O 1
ATOM 672 N N . PHE A 1 85 ? 8.670 -3.048 -4.544 1.00 87.19 85 PHE A N 1
ATOM 673 C CA . PHE A 1 85 ? 9.167 -2.288 -5.693 1.00 87.19 85 PHE A CA 1
ATOM 674 C C . PHE A 1 85 ? 10.609 -1.782 -5.522 1.00 87.19 85 PHE A C 1
ATOM 676 O O . PHE A 1 85 ? 11.259 -1.473 -6.515 1.00 87.19 85 PHE A O 1
ATOM 683 N N . SER A 1 86 ? 11.113 -1.672 -4.291 1.00 85.88 86 SER A N 1
ATOM 684 C CA . SER A 1 86 ? 12.502 -1.271 -4.029 1.00 85.88 86 SER A CA 1
ATOM 685 C C . SER A 1 86 ? 13.490 -2.434 -4.144 1.00 85.88 86 SER A C 1
ATOM 687 O O . SER A 1 86 ? 14.676 -2.176 -4.330 1.00 85.88 86 SER A O 1
ATOM 689 N N . THR A 1 87 ? 13.026 -3.682 -3.999 1.00 84.38 87 THR A N 1
ATOM 690 C CA . THR A 1 87 ? 13.855 -4.895 -4.095 1.00 84.38 87 THR A CA 1
ATOM 691 C C . THR A 1 87 ? 13.814 -5.564 -5.459 1.00 84.38 87 THR A C 1
ATOM 693 O O . THR A 1 87 ? 14.722 -6.334 -5.761 1.00 84.38 87 THR A O 1
ATOM 696 N N . LEU A 1 88 ? 12.805 -5.272 -6.287 1.00 82.81 88 LEU A N 1
ATOM 697 C CA . LEU A 1 88 ? 12.840 -5.646 -7.699 1.00 82.81 88 LEU A CA 1
ATOM 698 C C . LEU A 1 88 ? 14.118 -5.092 -8.341 1.00 82.81 88 LEU A C 1
ATOM 700 O O . LEU A 1 88 ? 14.492 -3.945 -8.077 1.00 82.81 88 LEU A O 1
ATOM 704 N N . ASP A 1 89 ? 14.758 -5.909 -9.185 1.00 67.81 89 ASP A N 1
ATOM 705 C CA . ASP A 1 89 ? 15.973 -5.540 -9.914 1.00 67.81 89 ASP A CA 1
ATOM 706 C C . ASP A 1 89 ? 15.835 -4.163 -10.574 1.00 67.81 89 ASP A C 1
ATOM 708 O O . ASP A 1 89 ? 14.731 -3.706 -10.906 1.00 67.81 89 ASP A O 1
ATOM 712 N N . VAL A 1 90 ? 16.978 -3.491 -10.753 1.00 65.31 90 VAL A N 1
ATOM 713 C CA . VAL A 1 90 ? 17.048 -2.164 -11.370 1.00 65.31 90 VAL A CA 1
ATOM 714 C C . VAL A 1 90 ? 16.495 -2.256 -12.789 1.00 65.31 90 VAL A C 1
ATOM 716 O O . VAL A 1 90 ? 17.207 -2.595 -13.725 1.00 65.31 90 VAL A O 1
ATOM 719 N N . ASP A 1 91 ? 15.205 -1.960 -12.936 1.00 66.50 91 ASP A N 1
ATOM 720 C CA . ASP A 1 91 ? 14.579 -1.788 -14.238 1.00 66.50 91 ASP A CA 1
ATOM 721 C C . ASP A 1 91 ? 15.310 -0.656 -14.968 1.00 66.50 91 ASP A C 1
ATOM 723 O O . ASP A 1 91 ? 15.491 0.427 -14.398 1.00 66.50 91 ASP A O 1
ATOM 727 N N . ASP A 1 92 ? 15.702 -0.896 -16.223 1.00 60.03 92 ASP A N 1
ATOM 728 C CA . ASP A 1 92 ? 16.514 0.014 -17.050 1.00 60.03 92 ASP A CA 1
ATOM 729 C C . ASP A 1 92 ? 15.921 1.430 -17.132 1.00 60.03 92 ASP A C 1
ATOM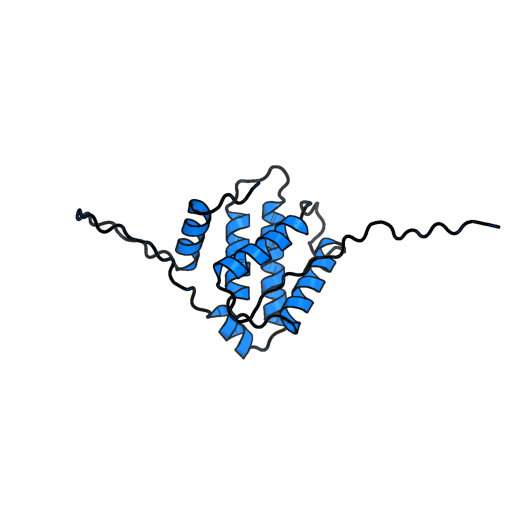 731 O O . ASP A 1 92 ? 16.612 2.405 -17.436 1.00 60.03 92 ASP A O 1
ATOM 735 N N . ARG A 1 93 ? 14.617 1.559 -16.866 1.00 72.19 93 ARG A N 1
ATOM 736 C CA . ARG A 1 93 ? 13.863 2.808 -16.955 1.00 72.19 93 ARG A CA 1
ATOM 737 C C . ARG A 1 93 ? 13.612 3.464 -15.599 1.00 72.19 93 ARG A C 1
ATOM 739 O O . ARG A 1 93 ? 13.219 4.624 -15.575 1.00 72.19 93 ARG A O 1
ATOM 746 N N . GLY A 1 94 ? 13.842 2.784 -14.473 1.00 79.50 94 GLY A N 1
ATOM 747 C CA . GLY A 1 94 ? 13.606 3.324 -13.127 1.00 79.50 94 GLY A CA 1
ATOM 748 C C . GLY A 1 94 ? 12.127 3.385 -12.715 1.00 79.50 94 GLY A C 1
ATOM 749 O O . GLY A 1 94 ? 11.753 4.157 -11.822 1.00 79.50 94 GLY A O 1
ATOM 750 N N . ILE A 1 95 ? 11.261 2.583 -13.346 1.00 84.88 95 ILE A N 1
ATOM 751 C CA . ILE A 1 95 ? 9.818 2.588 -13.061 1.00 84.88 95 ILE A CA 1
ATOM 752 C C . ILE A 1 95 ? 9.511 2.076 -11.649 1.00 84.88 95 ILE A C 1
ATOM 754 O O . ILE A 1 95 ? 8.687 2.652 -10.938 1.00 84.88 95 ILE A O 1
ATOM 758 N N . ASN A 1 96 ? 10.237 1.051 -11.201 1.00 86.31 96 ASN A N 1
ATOM 759 C CA . ASN A 1 96 ? 10.045 0.428 -9.894 1.00 86.31 96 ASN A CA 1
ATOM 760 C C . ASN A 1 96 ? 10.385 1.405 -8.761 1.00 86.31 96 ASN A C 1
ATOM 762 O O . ASN A 1 96 ? 9.613 1.553 -7.817 1.00 86.31 96 ASN A O 1
ATOM 766 N N . LYS A 1 97 ? 11.441 2.213 -8.927 1.00 84.50 97 LYS A N 1
ATOM 767 C CA . LYS A 1 97 ? 11.750 3.319 -8.009 1.00 84.50 97 LYS A CA 1
ATOM 768 C C . LYS A 1 97 ? 10.608 4.336 -7.932 1.00 84.50 97 LYS A C 1
ATOM 770 O O . LYS A 1 97 ? 10.251 4.778 -6.844 1.00 84.50 97 LYS A O 1
ATOM 775 N N . THR A 1 98 ? 10.004 4.676 -9.071 1.00 86.69 98 THR A N 1
ATOM 776 C CA . THR A 1 98 ? 8.856 5.598 -9.118 1.00 86.69 98 THR A CA 1
ATOM 777 C C . THR A 1 98 ? 7.647 5.017 -8.376 1.00 86.69 98 THR A C 1
ATOM 779 O O . THR A 1 98 ? 7.014 5.722 -7.591 1.00 86.69 98 THR A O 1
ATOM 782 N N . ARG A 1 99 ? 7.359 3.722 -8.559 1.00 89.31 99 ARG A N 1
ATOM 783 C CA . ARG A 1 99 ? 6.284 3.006 -7.849 1.00 89.31 99 ARG A CA 1
ATOM 784 C C . ARG A 1 99 ? 6.533 2.938 -6.342 1.00 89.31 99 ARG A C 1
ATOM 786 O O . ARG A 1 99 ? 5.616 3.209 -5.569 1.00 89.31 99 ARG A O 1
ATOM 793 N N . ALA A 1 100 ? 7.768 2.664 -5.921 1.00 88.88 100 ALA A N 1
ATOM 794 C CA . ALA A 1 100 ? 8.158 2.682 -4.513 1.00 88.88 100 ALA A CA 1
ATOM 795 C C . ALA A 1 100 ? 7.950 4.071 -3.884 1.00 88.88 100 ALA A C 1
ATOM 797 O O . ALA A 1 100 ? 7.309 4.190 -2.838 1.00 88.88 100 ALA A O 1
ATOM 798 N N . SER A 1 101 ? 8.410 5.135 -4.552 1.00 88.12 101 SER A N 1
ATOM 799 C CA . SER A 1 101 ? 8.187 6.514 -4.099 1.00 88.12 101 SER A CA 1
ATOM 800 C C . SER A 1 101 ? 6.704 6.888 -4.061 1.00 88.12 101 SER A C 1
ATOM 802 O O . SER A 1 101 ? 6.270 7.583 -3.146 1.00 88.12 101 SER A O 1
ATOM 804 N N . ALA A 1 102 ? 5.899 6.417 -5.015 1.00 89.69 102 ALA A N 1
ATOM 805 C CA . ALA A 1 102 ? 4.460 6.645 -5.001 1.00 89.69 102 ALA A CA 1
ATOM 806 C C . ALA A 1 102 ? 3.772 5.946 -3.820 1.00 89.69 102 ALA A C 1
ATOM 808 O O . ALA A 1 102 ? 2.947 6.574 -3.161 1.00 89.69 102 ALA A O 1
ATOM 809 N N . CYS A 1 103 ? 4.138 4.696 -3.514 1.00 91.94 103 CYS A N 1
ATOM 810 C CA . CYS A 1 103 ? 3.634 3.984 -2.335 1.00 91.94 103 CYS A CA 1
ATOM 811 C C . CYS A 1 103 ? 3.920 4.784 -1.060 1.00 91.94 103 CYS A C 1
ATOM 813 O O . CYS A 1 103 ? 3.025 5.024 -0.254 1.00 91.94 103 CYS A O 1
ATOM 815 N N . GLU A 1 104 ? 5.153 5.270 -0.916 1.00 90.25 104 GLU A N 1
ATOM 816 C CA . GLU A 1 104 ? 5.544 6.119 0.203 1.00 90.25 104 GLU A CA 1
ATOM 817 C C . GLU A 1 104 ? 4.681 7.385 0.290 1.00 90.25 104 GLU A C 1
ATOM 819 O O . GLU A 1 104 ? 4.062 7.639 1.321 1.00 90.25 104 GLU A O 1
ATOM 824 N N . ILE A 1 105 ? 4.559 8.145 -0.802 1.00 90.56 105 ILE A N 1
ATOM 825 C CA . ILE A 1 105 ? 3.748 9.371 -0.839 1.00 90.56 105 ILE A CA 1
ATOM 826 C C . ILE A 1 105 ? 2.282 9.094 -0.479 1.00 90.56 105 ILE A C 1
ATOM 828 O O . ILE A 1 105 ? 1.682 9.886 0.250 1.00 90.56 105 ILE A O 1
ATOM 832 N N . VAL A 1 106 ? 1.696 8.001 -0.976 1.00 92.44 106 VAL A N 1
ATOM 833 C CA . VAL A 1 106 ? 0.309 7.619 -0.665 1.00 92.44 106 VAL A CA 1
ATOM 834 C C . VAL A 1 106 ? 0.159 7.323 0.826 1.00 92.44 106 VAL A C 1
ATOM 836 O O . VAL A 1 106 ? -0.757 7.864 1.440 1.00 92.44 106 VAL A O 1
ATOM 839 N N . ALA A 1 107 ? 1.071 6.545 1.420 1.00 93.00 107 ALA A N 1
ATOM 840 C CA . ALA A 1 107 ? 1.042 6.239 2.851 1.00 93.00 107 ALA A CA 1
ATOM 841 C C . ALA A 1 107 ? 1.131 7.513 3.706 1.00 93.00 107 ALA A C 1
ATOM 843 O O . ALA A 1 107 ? 0.270 7.749 4.553 1.00 93.00 107 ALA A O 1
ATOM 844 N N . TRP A 1 108 ? 2.111 8.384 3.432 1.00 92.38 108 TRP A N 1
ATOM 845 C CA . TRP A 1 108 ? 2.273 9.650 4.157 1.00 92.38 108 TRP A CA 1
ATOM 846 C C . TRP A 1 108 ? 1.045 10.556 4.031 1.00 92.38 108 TRP A C 1
ATOM 848 O O . TRP A 1 108 ? 0.583 11.129 5.021 1.00 92.38 108 TRP A O 1
ATOM 858 N N . ARG A 1 109 ? 0.494 10.693 2.818 1.00 92.88 109 ARG A N 1
ATOM 859 C CA . ARG A 1 109 ? -0.683 11.538 2.578 1.00 92.88 109 ARG A CA 1
ATOM 860 C C . ARG A 1 109 ? -1.945 10.980 3.222 1.00 92.88 109 ARG A C 1
ATOM 862 O O . ARG A 1 109 ? -2.739 11.777 3.704 1.00 92.88 109 ARG A O 1
ATOM 869 N N . PHE A 1 110 ? -2.121 9.661 3.243 1.00 94.31 110 PHE A N 1
ATOM 870 C CA . PHE A 1 110 ? -3.227 9.016 3.948 1.00 94.31 110 PHE A CA 1
ATOM 871 C C . PHE A 1 110 ? -3.136 9.274 5.456 1.00 94.31 110 PHE A C 1
ATOM 873 O O . PHE A 1 110 ? -4.077 9.802 6.043 1.00 94.31 110 PHE A O 1
ATOM 880 N N . LEU A 1 111 ? -1.976 9.003 6.066 1.00 93.50 111 LEU A N 1
ATOM 881 C CA . LEU A 1 111 ? -1.756 9.212 7.502 1.00 93.50 111 LEU A CA 1
ATOM 882 C C . LEU A 1 111 ? -1.958 10.675 7.919 1.00 93.50 111 LEU A C 1
ATOM 884 O O . LEU A 1 111 ? -2.487 10.946 8.987 1.00 93.50 111 LEU A O 1
ATOM 888 N N . SER A 1 112 ? -1.604 11.623 7.047 1.00 93.25 112 SER A N 1
ATOM 889 C CA . SER A 1 112 ? -1.803 13.060 7.294 1.00 93.25 112 SER A CA 1
ATOM 890 C C . SER A 1 112 ? -3.271 13.513 7.224 1.00 93.25 112 SER A C 1
ATOM 892 O O . SER A 1 112 ? -3.561 14.675 7.502 1.00 93.25 112 SER A O 1
ATOM 894 N N . ARG A 1 113 ? -4.189 12.650 6.768 1.00 93.75 113 ARG A N 1
ATOM 895 C CA . ARG A 1 113 ? -5.615 12.963 6.567 1.00 93.75 113 ARG A CA 1
ATOM 896 C C . ARG A 1 113 ? -6.535 12.274 7.573 1.00 93.75 113 ARG A C 1
ATOM 898 O O . ARG A 1 113 ? -7.679 12.699 7.699 1.00 93.75 113 ARG A O 1
ATOM 905 N N . VAL A 1 114 ? -6.054 11.244 8.265 1.00 93.00 114 VAL A N 1
ATOM 906 C CA . VAL A 1 114 ? -6.791 10.549 9.329 1.00 93.00 114 VAL A CA 1
ATOM 907 C C . VAL A 1 114 ? -6.482 11.167 10.696 1.00 93.00 114 VAL A C 1
ATOM 909 O O . VAL A 1 114 ? -5.568 11.985 10.825 1.00 93.00 114 VAL A O 1
ATOM 912 N N . SER A 1 115 ? -7.259 10.817 11.724 1.00 94.25 115 SER A N 1
ATOM 913 C CA . SER A 1 115 ? -6.972 11.283 13.083 1.00 94.25 115 SER A CA 1
ATOM 914 C C . SER A 1 115 ? -5.687 10.646 13.623 1.00 94.25 115 SER A C 1
ATOM 916 O O . SER A 1 115 ? -5.286 9.572 13.181 1.00 94.25 115 SER A O 1
ATOM 918 N N . GLU A 1 116 ? -5.047 11.280 14.609 1.00 91.94 116 GLU A N 1
ATOM 919 C CA . GLU A 1 116 ? -3.844 10.727 15.252 1.00 91.94 116 GLU A CA 1
ATOM 920 C C . GLU A 1 116 ? -4.098 9.326 15.826 1.00 91.94 116 GLU A C 1
ATOM 922 O O . GLU A 1 116 ? -3.267 8.433 15.683 1.00 91.94 116 GLU A O 1
ATOM 927 N N . ARG A 1 117 ? -5.279 9.118 16.419 1.00 92.38 117 ARG A N 1
ATOM 928 C CA . ARG A 1 117 ? -5.682 7.821 16.964 1.00 92.38 117 ARG A CA 1
ATOM 929 C C . ARG A 1 117 ? -5.763 6.757 15.870 1.00 92.38 117 ARG A C 1
ATOM 931 O O . ARG A 1 117 ? -5.147 5.708 16.010 1.00 92.38 117 ARG A O 1
ATOM 938 N N . ASP A 1 118 ? -6.448 7.059 14.769 1.00 91.50 118 ASP A N 1
ATOM 939 C CA . ASP A 1 118 ? -6.589 6.107 13.664 1.00 91.50 118 ASP A CA 1
ATOM 940 C C . ASP A 1 118 ? -5.237 5.839 12.993 1.00 91.50 118 ASP A C 1
ATOM 942 O O . ASP A 1 118 ? -4.933 4.705 12.637 1.00 91.50 118 ASP A O 1
ATOM 946 N N . ALA A 1 119 ? -4.388 6.864 12.846 1.00 91.19 119 ALA A N 1
ATOM 947 C CA . ALA A 1 119 ? -3.040 6.717 12.302 1.00 91.19 119 ALA A CA 1
ATOM 948 C C . ALA A 1 119 ? -2.216 5.699 13.101 1.00 91.19 119 ALA A C 1
ATOM 950 O O . ALA A 1 119 ? -1.527 4.870 12.503 1.00 91.19 119 ALA A O 1
ATOM 951 N N . VAL A 1 120 ? -2.308 5.739 14.435 1.00 91.56 120 VAL A N 1
ATOM 952 C CA . VAL A 1 120 ? -1.670 4.753 15.315 1.00 91.56 120 VAL A CA 1
ATOM 953 C C . VAL A 1 120 ? -2.253 3.363 15.066 1.00 91.56 120 VAL A C 1
ATOM 955 O O . VAL A 1 120 ? -1.484 2.430 14.843 1.00 91.56 120 VAL A O 1
ATOM 958 N N . ASP A 1 121 ? -3.579 3.231 15.016 1.00 90.44 121 ASP A N 1
ATOM 959 C CA . ASP A 1 121 ? -4.247 1.943 14.792 1.00 90.44 121 ASP A CA 1
ATOM 960 C C . ASP A 1 121 ? -3.855 1.310 13.439 1.00 90.44 121 ASP A C 1
ATOM 962 O O . ASP A 1 121 ? -3.548 0.119 13.374 1.00 90.44 121 ASP A O 1
ATOM 966 N N . PHE A 1 122 ? -3.763 2.103 12.364 1.00 91.88 122 PHE A N 1
ATOM 967 C CA . PHE A 1 122 ? -3.285 1.630 11.057 1.00 91.88 122 PHE A CA 1
ATOM 968 C C . PHE A 1 122 ? -1.809 1.203 11.078 1.00 91.88 122 PHE A C 1
ATOM 970 O O . PHE A 1 122 ? -1.441 0.222 10.429 1.00 91.88 122 PHE A O 1
ATOM 977 N N . CYS A 1 123 ? -0.946 1.936 11.790 1.00 88.75 123 CYS A N 1
ATOM 978 C CA . CYS A 1 123 ? 0.483 1.613 11.884 1.00 88.75 123 CYS A CA 1
ATOM 979 C C . CYS A 1 123 ? 0.751 0.374 12.748 1.00 88.75 123 CYS A C 1
ATOM 981 O O . CYS A 1 123 ? 1.721 -0.344 12.508 1.00 88.75 123 CYS A O 1
ATOM 983 N N . LEU A 1 124 ? -0.096 0.129 13.749 1.00 87.50 124 LEU A N 1
ATOM 984 C CA . LEU A 1 124 ? 0.030 -0.987 14.685 1.00 87.50 124 LEU A CA 1
ATOM 985 C C . LEU A 1 124 ? -0.719 -2.248 14.238 1.00 87.50 124 LEU A C 1
ATOM 987 O O . LEU A 1 124 ? -0.767 -3.213 14.997 1.00 87.50 124 LEU A O 1
ATOM 991 N N . TYR A 1 125 ? -1.281 -2.275 13.025 1.00 86.44 125 TYR A N 1
ATOM 992 C CA . TYR A 1 125 ? -1.942 -3.470 12.510 1.00 86.44 125 TYR A CA 1
ATOM 993 C C . TYR A 1 125 ? -0.991 -4.675 12.523 1.00 86.44 125 TYR A C 1
ATOM 995 O O . TYR A 1 125 ? 0.019 -4.710 11.814 1.00 86.44 125 TYR A O 1
ATOM 1003 N N . GLU A 1 126 ? -1.335 -5.691 13.308 1.00 81.19 126 GLU A N 1
ATOM 1004 C CA . GLU A 1 126 ? -0.580 -6.933 13.346 1.00 81.19 126 GLU A CA 1
ATOM 1005 C C . GLU A 1 126 ? -0.785 -7.691 12.039 1.00 81.19 126 GLU A C 1
ATOM 1007 O O . GLU A 1 126 ? -1.907 -8.028 11.651 1.00 81.19 126 GLU A O 1
ATOM 1012 N N . LEU A 1 127 ? 0.316 -7.970 11.341 1.00 75.12 127 LEU A N 1
ATOM 1013 C CA . LEU A 1 127 ? 0.233 -8.849 10.192 1.00 75.12 127 LEU A CA 1
ATOM 1014 C C . LEU A 1 127 ? -0.164 -10.248 10.672 1.00 75.12 127 LEU A C 1
ATOM 1016 O O . LEU A 1 127 ? 0.478 -10.757 11.599 1.00 75.12 127 LEU A O 1
ATOM 1020 N N . PRO A 1 128 ? -1.154 -10.899 10.026 1.00 69.19 128 PRO A N 1
ATOM 1021 C CA . PRO A 1 128 ? -1.377 -12.327 10.247 1.00 69.19 128 PRO A CA 1
ATOM 1022 C C . PRO A 1 128 ? -0.048 -13.052 10.028 1.00 69.19 128 PRO A C 1
ATOM 1024 O O . PRO A 1 128 ? 0.761 -12.540 9.276 1.00 69.19 128 PRO A O 1
ATOM 1027 N N . LEU A 1 129 ? 0.238 -14.179 10.681 1.00 61.56 129 LEU A N 1
ATOM 1028 C CA . LEU A 1 129 ? 1.444 -14.955 10.365 1.00 61.56 129 LEU A CA 1
ATOM 1029 C C . LEU A 1 129 ? 1.215 -15.711 9.050 1.00 61.56 129 LEU A C 1
ATOM 1031 O O . LEU A 1 129 ? 0.109 -16.227 8.840 1.00 61.56 129 LEU A O 1
ATOM 1035 N N . PRO A 1 130 ? 2.220 -15.817 8.157 1.00 58.66 130 PRO A N 1
ATOM 1036 C CA . PRO A 1 130 ? 2.055 -16.665 6.997 1.00 58.66 130 PRO A CA 1
ATOM 1037 C C . PRO A 1 130 ? 1.938 -18.079 7.554 1.00 58.66 130 PRO A C 1
ATOM 1039 O O . PRO A 1 130 ? 2.737 -18.469 8.405 1.00 58.66 130 PRO A O 1
ATOM 1042 N N . ASN A 1 131 ? 0.948 -18.848 7.101 1.00 51.00 131 ASN A N 1
ATOM 1043 C CA . ASN A 1 131 ? 0.917 -20.280 7.371 1.00 51.00 131 ASN A CA 1
ATOM 1044 C C . ASN A 1 131 ? 2.116 -20.910 6.643 1.00 51.00 131 ASN A C 1
ATOM 1046 O O . ASN A 1 131 ? 1.956 -21.487 5.568 1.00 51.00 131 ASN A O 1
ATOM 1050 N N . LEU A 1 132 ? 3.324 -20.777 7.201 1.00 47.78 132 LEU A N 1
ATOM 1051 C CA . LEU A 1 132 ? 4.394 -21.716 6.940 1.00 47.78 132 LEU A CA 1
ATOM 1052 C C . LEU A 1 132 ? 3.841 -23.043 7.443 1.00 47.78 132 LEU A C 1
ATOM 1054 O O . LEU A 1 132 ? 3.842 -23.328 8.637 1.00 47.78 132 LEU A O 1
ATOM 1058 N N . GLN A 1 133 ? 3.315 -23.847 6.525 1.00 43.50 133 GLN A N 1
ATOM 1059 C CA . GLN A 1 133 ? 3.302 -25.285 6.717 1.00 43.50 133 GLN A CA 1
ATOM 1060 C C . GLN A 1 133 ? 4.779 -25.676 6.802 1.00 43.50 133 GLN A C 1
ATOM 1062 O O . GLN A 1 133 ? 5.417 -25.974 5.796 1.00 43.50 133 GLN A O 1
ATOM 1067 N N . LEU A 1 134 ? 5.351 -25.547 7.999 1.00 44.69 134 LEU A N 1
ATOM 1068 C CA . LEU A 1 134 ? 6.588 -26.200 8.355 1.00 44.69 134 LEU A CA 1
ATOM 1069 C C . LEU A 1 134 ? 6.247 -27.680 8.236 1.00 44.69 134 LEU A C 1
ATOM 1071 O O . LEU A 1 134 ? 5.562 -28.230 9.097 1.00 44.69 134 LEU A O 1
ATOM 1075 N N . SER A 1 135 ? 6.610 -28.292 7.113 1.00 41.75 135 SER A N 1
ATOM 1076 C CA . SER A 1 135 ? 6.597 -29.740 6.991 1.00 41.75 135 SER A CA 1
ATOM 1077 C C . SER A 1 135 ? 7.518 -30.258 8.087 1.00 41.75 135 SER A C 1
ATOM 1079 O O . SER A 1 135 ? 8.738 -30.237 7.951 1.00 41.75 135 SER A O 1
ATOM 1081 N N . THR A 1 136 ? 6.934 -30.631 9.221 1.00 41.66 136 THR A N 1
ATOM 1082 C CA . THR A 1 136 ? 7.610 -31.348 10.289 1.00 41.66 136 THR A CA 1
ATOM 1083 C C . THR A 1 136 ? 7.888 -32.751 9.782 1.00 41.66 136 THR A C 1
ATOM 1085 O O . THR A 1 136 ? 7.122 -33.665 10.058 1.00 41.66 136 THR A O 1
ATOM 1088 N N . ASP A 1 137 ? 8.974 -32.902 9.035 1.00 44.41 137 ASP A N 1
ATOM 1089 C CA . ASP A 1 137 ? 9.729 -34.145 8.980 1.00 44.41 137 ASP A CA 1
ATOM 1090 C C . ASP A 1 137 ? 11.157 -33.799 9.399 1.00 44.41 137 ASP A C 1
ATOM 1092 O O . ASP A 1 137 ? 11.819 -32.938 8.821 1.00 44.41 137 ASP A O 1
ATOM 1096 N N . GLY A 1 138 ? 11.546 -34.365 10.539 1.00 45.84 138 GLY A N 1
ATOM 1097 C CA . GLY A 1 138 ? 12.595 -33.827 11.387 1.00 45.84 138 GLY A CA 1
ATOM 1098 C C . GLY A 1 138 ? 14.014 -33.944 10.843 1.00 45.84 138 GLY A C 1
ATOM 1099 O O . GLY A 1 138 ? 14.380 -34.916 10.196 1.00 45.84 138 GLY A O 1
ATOM 1100 N N . ALA A 1 139 ? 14.840 -32.991 11.252 1.00 41.03 139 ALA A N 1
ATOM 1101 C CA . ALA A 1 139 ? 16.185 -33.220 11.761 1.00 41.03 139 ALA A CA 1
ATOM 1102 C C . ALA A 1 139 ? 16.599 -31.943 12.492 1.00 41.03 139 ALA A C 1
ATOM 1104 O O . ALA A 1 139 ? 16.417 -30.842 11.978 1.00 41.03 139 ALA A O 1
ATOM 1105 N N . ALA A 1 140 ? 17.083 -32.103 13.720 1.00 47.66 140 ALA A N 1
ATOM 1106 C CA . ALA A 1 140 ? 17.652 -31.018 14.494 1.00 47.66 140 ALA A CA 1
ATOM 1107 C C . ALA A 1 140 ? 18.866 -30.454 13.749 1.00 47.66 140 ALA A C 1
ATOM 1109 O O . ALA A 1 140 ? 19.831 -31.180 13.530 1.00 47.66 140 ALA A O 1
ATOM 1110 N N . ASP A 1 141 ? 18.807 -29.177 13.400 1.00 37.44 141 ASP A N 1
ATOM 1111 C CA . ASP A 1 141 ? 19.998 -28.357 13.242 1.00 37.44 141 ASP A CA 1
ATOM 1112 C C . ASP A 1 141 ? 19.674 -26.979 13.809 1.00 37.44 141 ASP A C 1
ATOM 1114 O O . ASP A 1 141 ? 18.654 -26.369 13.474 1.00 37.44 141 ASP A O 1
ATOM 1118 N N . GLU A 1 142 ? 20.516 -26.537 14.738 1.00 46.59 142 GLU A N 1
ATOM 1119 C CA . GLU A 1 142 ? 20.465 -25.229 15.377 1.00 46.59 142 GLU A CA 1
ATOM 1120 C C . GLU A 1 142 ? 20.713 -24.158 14.310 1.00 46.59 142 GLU A C 1
ATOM 1122 O O . GLU A 1 142 ? 21.841 -23.749 14.045 1.00 46.59 142 GLU A O 1
ATOM 1127 N N . GLN A 1 143 ? 19.645 -23.726 13.646 1.00 38.47 143 GLN A N 1
ATOM 1128 C CA . GLN A 1 143 ? 19.672 -22.555 12.789 1.00 38.47 143 GLN A CA 1
ATOM 1129 C C . GLN A 1 143 ? 19.251 -21.371 13.642 1.00 38.47 143 GLN A C 1
ATOM 1131 O O . GLN A 1 143 ? 18.143 -21.331 14.171 1.00 38.47 143 GLN A O 1
ATOM 1136 N N . GLU A 1 144 ? 20.178 -20.432 13.799 1.00 39.16 144 GLU A N 1
ATOM 1137 C CA . GLU A 1 144 ? 19.951 -19.101 14.342 1.00 39.16 144 GLU A CA 1
ATOM 1138 C C . GLU A 1 144 ? 18.843 -18.440 13.510 1.00 39.16 144 GLU A C 1
ATOM 1140 O O . GLU A 1 144 ? 19.073 -17.850 12.452 1.00 39.16 144 GLU A O 1
ATOM 1145 N N . GLU A 1 145 ? 17.600 -18.665 13.934 1.00 41.44 145 GLU A N 1
ATOM 1146 C CA . GLU A 1 145 ? 16.400 -18.173 13.283 1.00 41.44 145 GLU A CA 1
ATOM 1147 C C . GLU A 1 145 ? 16.378 -16.669 13.519 1.00 41.44 145 GLU A C 1
ATOM 1149 O O . GLU A 1 145 ? 15.901 -16.171 14.538 1.00 41.44 145 GLU A O 1
ATOM 1154 N N . ILE A 1 146 ? 16.979 -15.929 12.587 1.00 41.50 146 ILE A N 1
ATOM 1155 C CA . ILE A 1 146 ? 16.799 -14.488 12.491 1.00 41.50 146 ILE A CA 1
ATOM 1156 C C . ILE A 1 146 ? 15.290 -14.304 12.402 1.00 41.50 146 ILE A C 1
ATOM 1158 O O . ILE A 1 146 ? 14.689 -14.605 11.369 1.00 41.50 146 ILE A O 1
ATOM 1162 N N . GLN A 1 147 ? 14.675 -13.890 13.508 1.00 45.38 147 GLN A N 1
ATOM 1163 C CA . GLN A 1 147 ? 13.242 -13.677 13.612 1.00 45.38 147 GLN A CA 1
ATOM 1164 C C . GLN A 1 147 ? 12.908 -12.462 12.750 1.00 45.38 147 GLN A C 1
ATOM 1166 O O . GLN A 1 147 ? 12.878 -11.320 13.204 1.00 45.38 147 GLN A O 1
ATOM 1171 N N . LEU A 1 148 ? 12.776 -12.716 11.450 1.00 49.88 148 LEU A N 1
ATOM 1172 C CA . LEU A 1 148 ? 12.463 -11.714 10.456 1.00 49.88 148 LEU A CA 1
ATOM 1173 C C . LEU A 1 148 ? 11.086 -11.150 10.833 1.00 49.88 148 LEU A C 1
ATOM 1175 O O . LEU A 1 148 ? 10.149 -11.939 10.994 1.00 49.88 148 LEU A O 1
ATOM 1179 N N . PRO A 1 149 ? 10.924 -9.824 11.008 1.00 59.06 149 PRO A N 1
ATOM 1180 C CA . PRO A 1 149 ? 9.619 -9.217 11.235 1.00 59.06 149 PRO A CA 1
ATOM 1181 C C . PRO A 1 149 ? 8.573 -9.770 10.266 1.00 59.06 149 PRO A C 1
ATOM 1183 O O . PRO A 1 149 ? 8.882 -10.030 9.104 1.00 59.06 149 PRO A O 1
ATOM 1186 N N . SER A 1 150 ? 7.324 -9.916 10.715 1.00 58.44 150 SER A N 1
ATOM 1187 C CA . SER A 1 150 ? 6.239 -10.534 9.937 1.00 58.44 150 SER A CA 1
ATOM 1188 C C . SER A 1 150 ? 6.126 -9.976 8.510 1.00 58.44 150 SER A C 1
ATOM 1190 O O . SER A 1 150 ? 5.832 -10.724 7.585 1.00 58.44 150 SER A O 1
ATOM 1192 N N . ILE A 1 151 ? 6.462 -8.695 8.298 1.00 58.38 151 ILE A N 1
ATOM 1193 C CA . ILE A 1 151 ? 6.561 -8.067 6.968 1.00 58.38 151 ILE A CA 1
ATOM 1194 C C . ILE A 1 151 ? 7.545 -8.824 6.064 1.00 58.38 151 ILE A C 1
ATOM 1196 O O . ILE A 1 151 ? 7.195 -9.173 4.943 1.00 58.38 151 ILE A O 1
ATOM 1200 N N . GLN A 1 152 ? 8.752 -9.126 6.542 1.00 60.81 152 GLN A N 1
ATOM 1201 C CA . GLN A 1 152 ? 9.778 -9.847 5.784 1.00 60.81 152 GLN A CA 1
ATOM 1202 C C . GLN A 1 152 ? 9.385 -11.304 5.503 1.00 60.81 152 GLN A C 1
ATOM 1204 O O . GLN A 1 152 ? 9.640 -11.794 4.403 1.00 60.81 152 GLN A O 1
ATOM 1209 N N . LEU A 1 153 ? 8.716 -11.985 6.441 1.00 62.06 153 LEU A N 1
ATOM 1210 C CA . LEU A 1 153 ? 8.177 -13.332 6.202 1.00 62.06 153 LEU A CA 1
ATOM 1211 C C . LEU A 1 153 ? 7.067 -13.320 5.138 1.00 62.06 153 LEU A C 1
ATOM 1213 O O . LEU A 1 153 ? 7.034 -14.195 4.270 1.00 62.06 153 LEU A O 1
ATOM 1217 N N . TYR A 1 154 ? 6.201 -12.302 5.147 1.00 63.00 154 TYR A N 1
ATOM 1218 C CA . TYR A 1 154 ? 5.193 -12.110 4.101 1.00 63.00 154 TYR A CA 1
ATOM 1219 C C . TYR A 1 154 ? 5.805 -11.780 2.754 1.00 63.00 154 TYR A C 1
ATOM 1221 O O . TYR A 1 154 ? 5.386 -12.349 1.752 1.00 63.00 154 TYR A O 1
ATOM 1229 N N . CYS A 1 155 ? 6.808 -10.909 2.716 1.00 61.53 155 CYS A N 1
ATOM 1230 C CA . CYS A 1 155 ? 7.533 -10.588 1.494 1.00 61.53 155 CYS A CA 1
ATOM 1231 C C . CYS A 1 155 ? 8.152 -11.842 0.866 1.00 61.53 155 CYS A C 1
ATOM 1233 O O . CYS A 1 155 ? 7.934 -12.107 -0.313 1.00 61.53 155 CYS A O 1
ATOM 1235 N N . ARG A 1 156 ? 8.811 -12.681 1.673 1.00 62.28 156 ARG A N 1
ATOM 1236 C CA . ARG A 1 156 ? 9.383 -13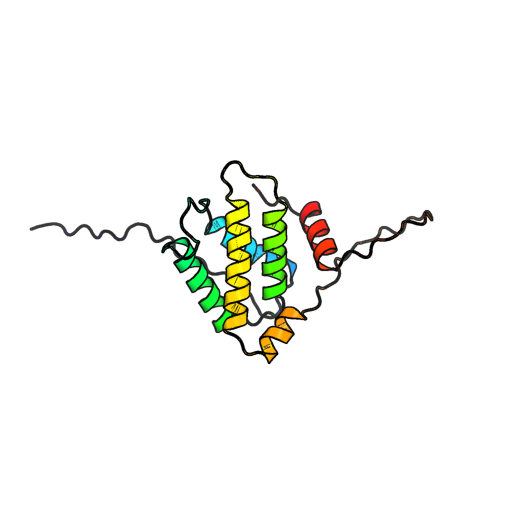.958 1.222 1.00 62.28 156 ARG A CA 1
ATOM 1237 C C . ARG A 1 156 ? 8.311 -14.949 0.746 1.00 62.28 156 ARG A C 1
ATOM 1239 O O . ARG A 1 156 ? 8.516 -15.691 -0.216 1.00 62.28 156 ARG A O 1
ATOM 1246 N N . SER A 1 157 ? 7.143 -14.958 1.392 1.00 54.34 157 SER A N 1
ATOM 1247 C CA . SER A 1 157 ? 5.986 -15.758 0.963 1.00 54.34 157 SER A CA 1
ATOM 1248 C C . SER A 1 157 ? 5.378 -15.249 -0.356 1.00 54.34 157 SER A C 1
ATOM 1250 O O . SER A 1 157 ? 4.981 -16.045 -1.206 1.00 54.34 157 SER A O 1
ATOM 1252 N N . LEU A 1 158 ? 5.351 -13.930 -0.572 1.00 56.38 158 LEU A N 1
ATOM 1253 C CA . LEU A 1 158 ? 4.884 -13.313 -1.817 1.00 56.38 158 LEU A CA 1
ATOM 1254 C C . LEU A 1 158 ? 5.829 -13.603 -2.991 1.00 56.38 158 LEU A C 1
ATOM 1256 O O . LEU A 1 158 ? 5.348 -13.871 -4.089 1.00 56.38 158 LEU A O 1
ATOM 1260 N N . GLU A 1 159 ? 7.142 -13.608 -2.750 1.00 56.34 159 GLU A N 1
ATOM 1261 C CA . GLU A 1 159 ? 8.171 -13.964 -3.740 1.00 56.34 159 GLU A CA 1
ATOM 1262 C C . GLU A 1 159 ? 8.134 -15.450 -4.129 1.00 56.34 159 GLU A C 1
ATOM 1264 O O . GLU A 1 159 ? 8.362 -15.796 -5.285 1.00 56.34 159 GLU A O 1
ATOM 1269 N N . SER A 1 160 ? 7.815 -16.339 -3.184 1.00 50.88 160 SER A N 1
ATOM 1270 C CA . SER A 1 160 ? 7.766 -17.792 -3.422 1.00 50.88 160 SER A CA 1
ATOM 1271 C C . SER A 1 160 ? 6.434 -18.293 -3.996 1.00 50.88 160 SER A C 1
ATOM 1273 O O . SER A 1 160 ? 6.391 -19.383 -4.565 1.00 50.88 160 SER A O 1
ATOM 1275 N N . GLY A 1 161 ? 5.346 -17.526 -3.858 1.00 46.22 161 GLY A N 1
ATOM 1276 C CA . GLY A 1 161 ? 3.985 -18.003 -4.129 1.00 46.22 161 GLY A CA 1
ATOM 1277 C C . GLY A 1 161 ? 3.255 -17.397 -5.330 1.00 46.22 161 GLY A C 1
ATOM 1278 O O . GLY A 1 161 ? 2.150 -17.853 -5.634 1.00 46.22 161 GLY A O 1
ATOM 1279 N N . LEU A 1 162 ? 3.779 -16.367 -6.006 1.00 42.25 162 LEU A N 1
ATOM 1280 C CA . LEU A 1 162 ? 3.048 -15.692 -7.087 1.00 42.25 162 LEU A CA 1
ATOM 1281 C C . LEU A 1 162 ? 3.957 -15.304 -8.257 1.00 42.25 162 LEU A C 1
ATOM 1283 O O . LEU A 1 162 ? 4.952 -14.616 -8.042 1.00 42.25 162 LEU A O 1
ATOM 1287 N N . PRO A 1 163 ? 3.575 -15.611 -9.512 1.00 40.50 163 PRO A N 1
ATOM 1288 C CA . PRO A 1 163 ? 4.140 -14.918 -10.652 1.00 40.50 163 PRO A CA 1
ATOM 1289 C C . PRO A 1 163 ? 3.557 -13.499 -10.644 1.00 40.50 163 PRO A C 1
ATOM 1291 O O . PRO A 1 163 ? 2.493 -13.247 -11.214 1.00 40.50 163 PRO A O 1
ATOM 1294 N N . PHE A 1 164 ? 4.222 -12.564 -9.964 1.00 45.06 164 PHE A N 1
ATOM 1295 C CA . PHE A 1 164 ? 4.034 -11.146 -10.254 1.00 45.06 164 PHE A CA 1
ATOM 1296 C C . PHE A 1 164 ? 4.576 -10.937 -11.661 1.00 45.06 164 PHE A C 1
ATOM 1298 O O . PHE A 1 164 ? 5.780 -10.881 -11.890 1.00 45.06 164 PHE A O 1
ATOM 1305 N N . ARG A 1 165 ? 3.665 -11.000 -12.630 1.00 36.25 165 ARG A N 1
ATOM 1306 C CA . ARG A 1 165 ? 3.996 -10.931 -14.045 1.00 36.25 165 ARG A CA 1
ATOM 1307 C C . ARG A 1 165 ? 4.640 -9.568 -14.307 1.00 36.25 165 ARG A C 1
ATOM 1309 O O . ARG A 1 165 ? 3.976 -8.545 -14.142 1.00 36.25 165 ARG A O 1
ATOM 1316 N N . SER A 1 166 ? 5.931 -9.607 -14.637 1.00 36.44 166 SER A N 1
ATOM 1317 C CA . SER A 1 166 ? 6.678 -8.497 -15.227 1.00 36.44 166 SER A CA 1
ATOM 1318 C C . SER A 1 166 ? 6.053 -8.039 -16.540 1.00 36.44 166 SER A C 1
ATOM 1320 O O . SER A 1 166 ? 5.375 -8.861 -17.204 1.00 36.44 166 SER A O 1
#